Protein AF-A0A9E3K685-F1 (afdb_monomer_lite)

Radius of gyration: 16.59 Å; chains: 1; bounding box: 32×27×42 Å

Foldseek 3Di:
DQCPDPVSVVVVVVVVVDDDDDCCVVPVLVVVVVVVVLVVQLVCCCPPVVDDNVVSVVVSVVVCVVRPD

Sequence (69 aa):
FWTEDPHRKIVHEQFSAGTVPFEFTKNWKFTILNNENVWAKAVNRVVVDKWTPEKAVDEMIARIKQVAG

Secondary structure (DSSP, 8-state):
-TTTSHHHHHHHHHHHT-----GGGT-TTHHHHHHTTHHHHHHHHHHTT---HHHHHHHHHHHHHHHH-

Structure (mmCIF, N/CA/C/O backbone):
data_AF-A0A9E3K685-F1
#
_entry.id   AF-A0A9E3K685-F1
#
loop_
_atom_site.group_PDB
_atom_site.id
_atom_site.type_symbol
_atom_site.label_atom_id
_atom_site.label_alt_id
_atom_site.label_comp_id
_atom_site.label_asym_id
_atom_site.label_entity_id
_atom_site.label_seq_id
_atom_site.pdbx_PDB_ins_code
_atom_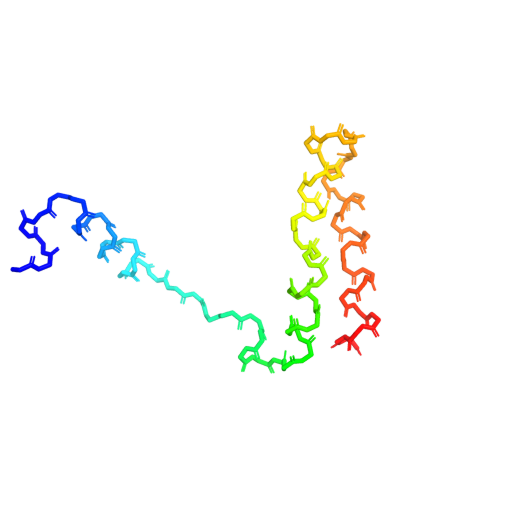site.Cartn_x
_atom_site.Cartn_y
_atom_site.Cartn_z
_atom_site.occupancy
_atom_site.B_iso_or_equiv
_atom_site.auth_seq_id
_atom_site.auth_comp_id
_atom_site.auth_asym_id
_atom_site.auth_atom_id
_atom_site.pdbx_PDB_model_num
ATOM 1 N N . PHE A 1 1 ? 18.139 -8.891 -23.371 1.00 70.12 1 PHE A N 1
ATOM 2 C CA . PHE A 1 1 ? 16.834 -9.437 -22.915 1.00 70.12 1 PHE A CA 1
ATOM 3 C C . PHE A 1 1 ? 15.980 -8.459 -22.088 1.00 70.12 1 PHE A C 1
ATOM 5 O O . PHE A 1 1 ? 14.951 -8.038 -22.596 1.00 70.12 1 PHE A O 1
ATOM 12 N N . TRP A 1 2 ? 16.321 -8.094 -20.835 1.00 78.06 2 TRP A N 1
ATOM 13 C CA . TRP A 1 2 ? 15.449 -7.234 -19.989 1.00 78.06 2 TRP A CA 1
ATOM 14 C C . TRP A 1 2 ? 15.452 -5.744 -20.363 1.00 78.06 2 TRP A C 1
ATOM 16 O O . TRP A 1 2 ? 14.494 -5.042 -20.064 1.00 78.06 2 TRP A O 1
ATOM 26 N N . THR A 1 3 ? 16.506 -5.269 -21.025 1.00 84.56 3 THR A N 1
ATOM 27 C CA . THR A 1 3 ? 16.720 -3.846 -21.345 1.00 84.56 3 THR A CA 1
ATOM 28 C C . THR A 1 3 ? 16.494 -3.493 -22.819 1.00 84.56 3 THR A C 1
ATOM 30 O O . THR A 1 3 ? 16.563 -2.322 -23.177 1.00 84.56 3 THR A O 1
ATOM 33 N N . GLU A 1 4 ? 16.236 -4.488 -23.672 1.00 92.75 4 GLU A N 1
ATOM 34 C CA . GLU A 1 4 ? 16.006 -4.311 -25.117 1.00 92.75 4 GLU A CA 1
ATOM 35 C C . GLU A 1 4 ? 14.556 -3.923 -25.438 1.00 92.75 4 GLU A C 1
ATOM 37 O O . GLU A 1 4 ? 14.313 -3.190 -26.391 1.00 92.75 4 GLU A O 1
ATOM 42 N N . ASP A 1 5 ? 13.596 -4.388 -24.635 1.00 95.62 5 ASP A N 1
ATOM 43 C CA . ASP A 1 5 ? 12.197 -3.968 -24.725 1.00 95.62 5 ASP A CA 1
ATOM 44 C C . ASP A 1 5 ? 11.985 -2.684 -23.899 1.00 95.62 5 ASP A C 1
ATOM 46 O O . ASP A 1 5 ? 12.359 -2.655 -22.720 1.00 95.62 5 ASP A O 1
ATOM 50 N N . PRO A 1 6 ? 11.383 -1.623 -24.469 1.00 94.50 6 PRO A N 1
ATOM 51 C CA . PRO A 1 6 ? 11.247 -0.337 -23.789 1.00 94.50 6 PRO A CA 1
ATOM 52 C C . PRO A 1 6 ? 10.355 -0.398 -22.540 1.00 94.50 6 PRO A C 1
ATOM 54 O O . PRO A 1 6 ? 10.617 0.320 -21.577 1.00 94.50 6 PRO A O 1
ATOM 57 N N . HIS A 1 7 ? 9.342 -1.269 -22.498 1.00 94.56 7 HIS A N 1
ATOM 58 C CA . HIS A 1 7 ? 8.481 -1.424 -21.323 1.00 94.56 7 HIS A CA 1
ATOM 59 C C . HIS A 1 7 ? 9.204 -2.167 -20.197 1.00 94.56 7 HIS A C 1
ATOM 61 O O . HIS A 1 7 ? 9.156 -1.752 -19.038 1.00 94.56 7 HIS A O 1
ATOM 67 N N . ARG A 1 8 ? 9.923 -3.244 -20.530 1.00 95.00 8 ARG A N 1
ATOM 68 C CA . ARG A 1 8 ? 10.729 -4.001 -19.561 1.00 95.00 8 ARG A CA 1
ATOM 69 C C . ARG A 1 8 ? 11.884 -3.175 -19.021 1.00 95.00 8 ARG A C 1
ATOM 71 O O . ARG A 1 8 ? 12.186 -3.282 -17.835 1.00 95.00 8 ARG A O 1
ATOM 78 N N . LYS A 1 9 ? 12.475 -2.319 -19.857 1.00 95.12 9 LYS A N 1
ATOM 79 C CA . LYS A 1 9 ? 13.512 -1.377 -19.443 1.00 95.12 9 LYS A CA 1
ATOM 80 C C . LYS A 1 9 ? 13.011 -0.441 -18.339 1.00 95.12 9 LYS A C 1
ATOM 82 O O . LYS A 1 9 ? 13.688 -0.328 -17.327 1.00 95.12 9 LYS A O 1
ATOM 87 N N . ILE A 1 10 ? 11.812 0.136 -18.474 1.00 94.44 10 ILE A N 1
ATOM 88 C CA . ILE A 1 10 ? 11.218 1.008 -17.441 1.00 94.44 10 ILE A CA 1
ATOM 89 C C . ILE A 1 10 ? 11.003 0.248 -16.123 1.00 94.44 10 ILE A C 1
ATOM 91 O O . ILE A 1 10 ? 11.363 0.744 -15.058 1.00 94.44 10 ILE A O 1
ATOM 95 N N . VAL A 1 11 ? 10.452 -0.971 -16.176 1.00 92.88 11 VAL A N 1
ATOM 96 C CA . VAL A 1 11 ? 10.238 -1.793 -14.967 1.00 92.88 11 VAL A CA 1
ATOM 97 C C . VAL A 1 11 ? 11.568 -2.156 -14.304 1.00 92.88 11 VAL A C 1
ATOM 99 O O . VAL A 1 11 ? 11.694 -2.078 -13.083 1.00 92.88 11 VAL A O 1
ATOM 102 N N . HIS A 1 12 ? 12.569 -2.526 -15.105 1.00 93.19 12 HIS A N 1
ATOM 103 C CA . HIS A 1 12 ? 13.917 -2.806 -14.625 1.00 93.19 12 HIS A CA 1
ATOM 104 C C . HIS A 1 12 ? 14.523 -1.574 -13.945 1.00 93.19 12 HIS A C 1
ATOM 106 O O . HIS A 1 12 ? 15.019 -1.682 -12.830 1.00 93.19 12 HIS A O 1
ATOM 112 N N . GLU A 1 13 ? 14.447 -0.403 -14.578 1.00 93.94 13 GLU A N 1
ATOM 113 C CA . GLU A 1 13 ? 14.933 0.860 -14.014 1.00 93.94 13 GLU A CA 1
ATOM 114 C C . GLU A 1 13 ? 14.235 1.201 -12.691 1.00 93.94 13 GLU A C 1
ATOM 116 O O . GLU A 1 13 ? 14.915 1.528 -11.720 1.00 93.94 13 GLU A O 1
ATOM 121 N N . GLN A 1 14 ? 12.910 1.048 -12.606 1.00 93.56 14 GLN A N 1
ATOM 122 C CA . GLN A 1 14 ? 12.162 1.277 -11.367 1.00 93.56 14 GLN A CA 1
ATOM 123 C C . GLN A 1 14 ? 12.591 0.318 -10.250 1.00 93.56 14 GLN A C 1
ATOM 125 O O . GLN A 1 14 ? 12.780 0.743 -9.113 1.00 93.56 14 GLN A O 1
ATOM 130 N N . PHE A 1 15 ? 12.759 -0.969 -10.559 1.00 92.38 15 PHE A N 1
ATOM 131 C CA . PHE A 1 15 ? 13.206 -1.954 -9.577 1.00 92.38 15 PHE A CA 1
ATOM 132 C C . PHE A 1 15 ? 14.648 -1.681 -9.120 1.00 92.38 15 PHE A C 1
ATOM 134 O O . PHE A 1 15 ? 14.943 -1.708 -7.926 1.00 92.38 15 PHE A O 1
ATOM 141 N N . SER A 1 16 ? 15.544 -1.364 -10.058 1.00 93.88 16 SER A N 1
ATOM 142 C CA . SER A 1 16 ? 16.942 -1.023 -9.775 1.00 93.88 16 SER A CA 1
ATOM 143 C C . SER A 1 16 ? 17.109 0.298 -9.017 1.00 93.88 16 SER A C 1
ATOM 145 O O . SER A 1 16 ? 18.101 0.449 -8.309 1.00 93.88 16 SER A O 1
ATOM 147 N N . ALA A 1 17 ? 16.156 1.231 -9.116 1.00 95.81 17 ALA A N 1
ATOM 148 C CA . ALA A 1 17 ? 16.147 2.471 -8.334 1.00 95.81 17 ALA A CA 1
ATOM 149 C C . ALA A 1 17 ? 15.914 2.239 -6.827 1.00 95.81 17 ALA A C 1
ATOM 151 O O . ALA A 1 17 ? 16.134 3.144 -6.022 1.00 95.81 17 ALA A O 1
ATOM 152 N N . GLY A 1 18 ? 15.513 1.025 -6.443 1.00 94.75 18 GLY A N 1
ATOM 153 C CA . GLY A 1 18 ? 15.356 0.605 -5.061 1.00 94.75 18 GLY A CA 1
ATOM 154 C C . GLY A 1 18 ? 13.915 0.238 -4.731 1.00 94.75 18 GLY A C 1
ATOM 155 O O . GLY A 1 18 ? 12.960 0.913 -5.109 1.00 94.75 18 GLY A O 1
ATOM 156 N N . THR A 1 19 ? 13.766 -0.842 -3.971 1.00 93.25 19 THR A N 1
ATOM 157 C CA . THR A 1 19 ? 12.471 -1.334 -3.496 1.00 93.25 19 THR A CA 1
ATOM 158 C C . THR A 1 19 ? 12.504 -1.538 -1.995 1.00 93.25 19 THR A C 1
ATOM 160 O O . THR A 1 19 ? 13.540 -1.900 -1.436 1.00 93.25 19 THR A O 1
ATOM 163 N N . VAL A 1 20 ? 11.350 -1.399 -1.353 1.00 93.06 20 VAL A N 1
ATOM 164 C CA . VAL A 1 20 ? 11.157 -1.818 0.035 1.00 93.06 20 VAL A CA 1
ATOM 165 C C . VAL A 1 20 ? 10.287 -3.073 0.073 1.00 93.06 20 VAL A C 1
ATOM 167 O O . VAL A 1 20 ? 9.362 -3.193 -0.735 1.00 93.06 20 VAL A O 1
ATOM 170 N N . PRO A 1 21 ? 10.564 -4.028 0.977 1.00 91.88 21 PRO A N 1
ATOM 171 C CA . PRO A 1 21 ? 9.684 -5.169 1.154 1.00 91.88 21 PRO A CA 1
ATOM 172 C C . PRO A 1 21 ? 8.355 -4.719 1.773 1.00 91.88 21 PRO A C 1
ATOM 174 O O . PRO A 1 21 ? 8.297 -3.732 2.511 1.00 91.88 21 PRO A O 1
ATOM 177 N N . PHE A 1 22 ? 7.289 -5.466 1.495 1.00 91.62 22 PHE A N 1
ATOM 178 C CA . PHE A 1 22 ? 5.981 -5.223 2.099 1.00 91.62 22 PHE A CA 1
ATOM 179 C C . PHE A 1 22 ? 6.020 -5.361 3.624 1.00 91.62 22 PHE A C 1
ATOM 181 O O . PHE A 1 22 ? 6.744 -6.190 4.168 1.00 91.62 22 PHE A O 1
ATOM 188 N N . GLU A 1 23 ? 5.164 -4.625 4.333 1.00 92.19 23 GLU A N 1
ATOM 189 C CA . GLU A 1 23 ? 5.168 -4.641 5.804 1.00 92.19 23 GLU A CA 1
ATOM 190 C C . GLU A 1 23 ? 4.855 -6.018 6.411 1.00 92.19 23 GLU A C 1
ATOM 192 O O . GLU A 1 23 ? 5.350 -6.347 7.491 1.00 92.19 23 GLU A O 1
ATOM 197 N N 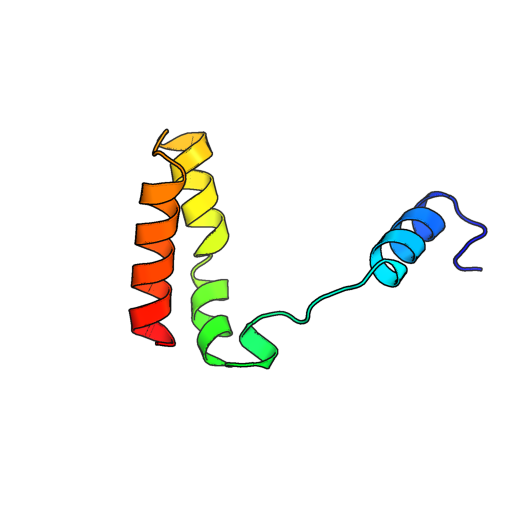. PHE A 1 24 ? 4.127 -6.886 5.697 1.00 93.25 24 PHE A N 1
ATOM 198 C CA . PHE A 1 24 ? 3.871 -8.251 6.167 1.00 93.25 24 PHE A CA 1
ATOM 199 C C . PHE A 1 24 ? 5.123 -9.134 6.238 1.00 93.25 24 PHE A C 1
ATOM 201 O O . PHE A 1 24 ? 5.096 -10.146 6.935 1.00 93.25 24 PHE A O 1
ATOM 208 N N . THR A 1 25 ? 6.227 -8.762 5.575 1.00 95.06 25 THR A N 1
ATOM 209 C CA . THR A 1 25 ? 7.508 -9.469 5.731 1.00 95.06 25 THR A CA 1
ATOM 210 C C . THR A 1 25 ? 8.187 -9.131 7.057 1.00 95.06 25 THR A C 1
ATOM 212 O O . THR A 1 25 ? 9.059 -9.873 7.497 1.00 95.06 25 THR A O 1
ATOM 215 N N . LYS A 1 26 ? 7.817 -8.005 7.684 1.00 92.94 26 LYS A N 1
ATOM 216 C CA . LYS A 1 26 ? 8.329 -7.564 8.989 1.00 92.94 26 LYS A CA 1
ATOM 217 C C . LYS A 1 26 ? 7.385 -7.974 10.118 1.00 92.94 26 LYS A C 1
ATOM 219 O O . LYS A 1 26 ? 7.835 -8.328 11.202 1.00 92.94 26 LYS A O 1
ATOM 224 N N . ASN A 1 27 ? 6.076 -7.946 9.863 1.00 95.56 27 ASN A N 1
ATOM 225 C CA . ASN A 1 27 ? 5.049 -8.365 10.811 1.00 95.56 27 ASN A CA 1
ATOM 226 C C . ASN A 1 27 ? 3.877 -9.030 10.078 1.00 95.56 27 ASN A C 1
ATOM 228 O O . ASN A 1 27 ? 3.064 -8.353 9.450 1.00 95.56 27 ASN A O 1
ATOM 232 N N . TRP A 1 28 ? 3.742 -10.353 10.217 1.00 95.75 28 TRP A N 1
ATOM 233 C CA . TRP A 1 28 ? 2.718 -11.144 9.522 1.00 95.75 28 TRP A CA 1
ATOM 234 C C . TRP A 1 28 ? 1.286 -10.647 9.762 1.00 95.75 28 TRP A C 1
ATOM 236 O O . TRP A 1 28 ? 0.429 -10.846 8.903 1.00 95.75 28 TRP A O 1
ATOM 246 N N . LYS A 1 29 ? 1.008 -9.954 10.876 1.00 96.94 29 LYS A N 1
ATOM 247 C CA . LYS A 1 29 ? -0.321 -9.395 11.166 1.00 96.94 29 LYS A CA 1
ATOM 248 C C . LYS A 1 29 ? -0.764 -8.353 10.129 1.00 96.94 29 LYS A C 1
ATOM 250 O O . LYS A 1 29 ? -1.960 -8.135 9.959 1.00 96.94 29 LYS A O 1
ATOM 255 N N . PHE A 1 30 ? 0.165 -7.771 9.364 1.00 97.06 30 PHE A N 1
ATOM 256 C CA . PHE A 1 30 ? -0.160 -6.909 8.222 1.00 97.06 30 PHE A CA 1
ATOM 257 C C . PHE A 1 30 ? -0.858 -7.645 7.067 1.00 97.06 30 PHE A C 1
ATOM 259 O O . PHE A 1 30 ? -1.478 -6.990 6.234 1.00 97.06 30 PHE A O 1
ATOM 266 N N . THR A 1 31 ? -0.856 -8.983 7.033 1.00 97.19 31 THR A N 1
ATOM 267 C CA . THR A 1 31 ? -1.709 -9.751 6.103 1.00 97.19 31 THR A CA 1
ATOM 268 C C . THR A 1 31 ? -3.201 -9.521 6.367 1.00 97.19 31 THR A C 1
ATOM 270 O O . THR A 1 31 ? -3.971 -9.367 5.422 1.00 97.19 31 THR A O 1
ATOM 273 N N . ILE A 1 32 ? -3.604 -9.401 7.638 1.00 97.56 32 ILE A N 1
ATOM 274 C CA . ILE A 1 32 ? -4.983 -9.084 8.041 1.00 97.56 32 ILE A CA 1
ATOM 275 C C . ILE A 1 32 ? -5.356 -7.683 7.541 1.00 97.56 32 ILE A C 1
ATOM 277 O O . ILE A 1 32 ? -6.388 -7.502 6.902 1.00 97.56 32 ILE A O 1
A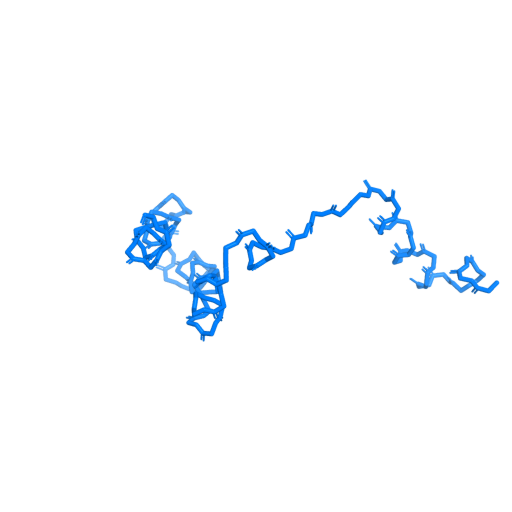TOM 281 N N . LEU A 1 33 ? -4.471 -6.707 7.757 1.00 97.44 33 LEU A N 1
ATOM 282 C CA . LEU A 1 33 ? -4.657 -5.319 7.317 1.00 97.44 33 LEU A CA 1
ATOM 283 C C . LEU A 1 33 ? -4.750 -5.200 5.785 1.00 97.44 33 LEU A C 1
ATOM 285 O O . LEU A 1 33 ? -5.542 -4.409 5.268 1.00 97.44 33 LEU A O 1
ATOM 289 N N . ASN A 1 34 ? -3.983 -6.011 5.050 1.00 95.31 34 ASN A N 1
ATOM 290 C CA . ASN A 1 34 ? -4.059 -6.072 3.592 1.00 95.31 34 ASN A CA 1
ATOM 291 C C . ASN A 1 34 ? -5.385 -6.673 3.109 1.00 95.31 34 ASN A C 1
ATOM 293 O O . ASN A 1 34 ? -6.020 -6.095 2.232 1.00 95.31 34 ASN A O 1
ATOM 297 N N . ASN A 1 35 ? -5.863 -7.756 3.733 1.00 97.06 35 ASN A N 1
ATOM 298 C CA . ASN A 1 35 ? -7.191 -8.317 3.449 1.00 97.06 35 ASN A CA 1
ATOM 299 C C . ASN A 1 35 ? -8.321 -7.318 3.754 1.00 97.06 35 ASN A C 1
ATOM 301 O O . ASN A 1 35 ? -9.330 -7.273 3.054 1.00 97.06 35 ASN A O 1
ATOM 305 N N . GLU A 1 36 ? -8.141 -6.477 4.773 1.00 97.00 36 GLU A N 1
ATOM 306 C CA . GLU A 1 36 ? -9.060 -5.386 5.102 1.00 97.00 36 GLU A CA 1
ATOM 307 C C . GLU A 1 36 ? -8.960 -4.184 4.154 1.00 97.00 36 GLU A C 1
ATOM 309 O O . GLU A 1 36 ? -9.787 -3.273 4.261 1.00 97.00 36 GLU A O 1
ATOM 314 N N . ASN A 1 37 ? -7.985 -4.164 3.239 1.00 97.00 37 ASN A N 1
ATOM 315 C CA . ASN A 1 37 ? -7.724 -3.075 2.302 1.00 97.00 37 ASN A CA 1
ATOM 316 C C . ASN A 1 37 ? -7.538 -1.709 2.991 1.00 97.00 37 ASN A C 1
ATOM 318 O O . ASN A 1 37 ? -8.036 -0.694 2.500 1.00 97.00 37 ASN A O 1
ATOM 322 N N . VAL A 1 38 ? -6.840 -1.654 4.135 1.00 97.44 38 VAL A N 1
ATOM 323 C CA . VAL A 1 38 ? -6.750 -0.417 4.943 1.00 97.44 38 VAL A CA 1
ATOM 324 C C . VAL A 1 38 ? -6.155 0.774 4.178 1.00 97.44 38 VAL A C 1
ATOM 326 O O . VAL A 1 38 ? -6.659 1.887 4.309 1.00 97.44 38 VAL A O 1
ATOM 329 N N . TRP A 1 39 ? -5.167 0.546 3.304 1.00 97.31 39 TRP A N 1
ATOM 330 C CA . TRP A 1 39 ? -4.598 1.600 2.451 1.00 97.31 39 TRP A CA 1
ATOM 331 C C . TRP A 1 39 ? -5.594 2.101 1.406 1.00 97.31 39 TRP A C 1
ATOM 333 O O . TRP A 1 39 ? -5.771 3.306 1.247 1.00 97.31 39 TRP A O 1
ATOM 343 N N . ALA A 1 40 ? -6.285 1.191 0.712 1.00 97.88 40 ALA A N 1
ATOM 344 C CA . ALA A 1 40 ? -7.274 1.577 -0.291 1.00 97.88 40 ALA A CA 1
ATOM 345 C C . ALA A 1 40 ? -8.468 2.304 0.348 1.00 97.88 40 ALA A C 1
ATOM 347 O O . ALA A 1 40 ? -8.974 3.264 -0.228 1.00 97.88 40 ALA A O 1
ATOM 348 N N . LYS A 1 41 ? -8.875 1.907 1.562 1.00 98.38 41 LYS A N 1
ATOM 349 C CA . LYS A 1 41 ? -9.880 2.628 2.355 1.00 98.38 41 LYS A CA 1
ATOM 350 C C . LYS A 1 41 ? -9.432 4.055 2.659 1.00 98.38 41 LYS A C 1
ATOM 352 O O . LYS A 1 41 ? -10.195 4.975 2.390 1.00 98.38 41 LYS A O 1
ATOM 357 N N . ALA A 1 42 ? -8.199 4.255 3.128 1.00 98.56 42 ALA A N 1
ATOM 358 C CA . ALA A 1 42 ? -7.663 5.593 3.388 1.00 98.56 42 ALA A CA 1
ATOM 359 C C . ALA A 1 42 ? -7.649 6.468 2.121 1.00 98.56 42 ALA A C 1
ATOM 361 O O . ALA A 1 42 ? -8.095 7.612 2.148 1.00 98.56 42 ALA A O 1
ATOM 362 N N . VAL A 1 43 ? -7.223 5.912 0.981 1.00 98.50 43 VAL A N 1
ATOM 363 C CA . VAL A 1 43 ? -7.274 6.608 -0.318 1.00 98.50 43 VAL A CA 1
ATOM 364 C C . VAL A 1 43 ? -8.717 6.953 -0.699 1.00 98.50 43 VAL A C 1
ATOM 366 O O . VAL A 1 43 ? -8.987 8.064 -1.154 1.00 98.50 43 VAL A O 1
ATOM 369 N N . ASN A 1 44 ? -9.664 6.039 -0.477 1.00 98.56 44 ASN A N 1
ATOM 370 C CA . ASN A 1 44 ? -11.079 6.271 -0.748 1.00 98.56 44 ASN A CA 1
ATOM 371 C C . ASN A 1 44 ? -11.662 7.396 0.125 1.00 98.56 44 ASN A C 1
ATOM 373 O O . ASN A 1 44 ? -12.362 8.254 -0.412 1.00 98.56 44 ASN A O 1
ATOM 377 N N . ARG A 1 45 ? -11.289 7.479 1.414 1.00 98.56 45 ARG A N 1
ATOM 378 C CA . ARG A 1 45 ? -11.673 8.601 2.294 1.00 98.56 45 ARG A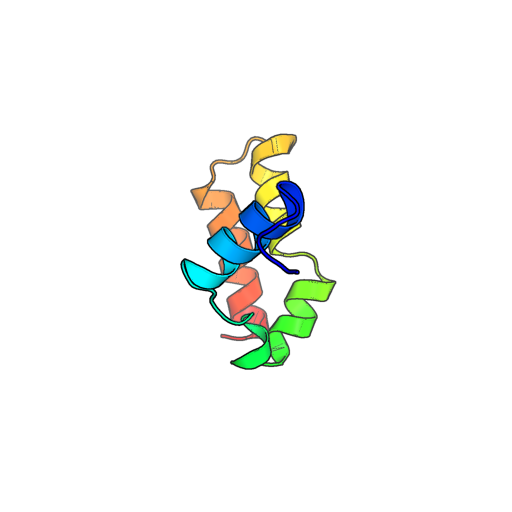 CA 1
ATOM 379 C C . ARG A 1 45 ? -11.279 9.955 1.708 1.00 98.56 45 ARG A C 1
ATOM 381 O O . ARG A 1 45 ? -12.042 10.913 1.781 1.00 98.56 45 ARG A O 1
ATOM 388 N N . VAL A 1 46 ? -10.093 10.046 1.114 1.00 98.56 46 VAL A N 1
ATOM 389 C CA . VAL A 1 46 ? -9.611 11.296 0.511 1.00 98.56 46 VAL A CA 1
ATOM 390 C C . VAL A 1 46 ? -10.315 11.567 -0.818 1.00 98.56 46 VAL A C 1
ATOM 392 O O . VAL A 1 46 ? -10.871 12.643 -1.037 1.00 98.56 46 VAL A O 1
ATOM 395 N N . VAL A 1 47 ? -10.306 10.593 -1.728 1.00 98.50 47 VAL A N 1
ATOM 396 C CA . VAL A 1 47 ? -10.747 10.798 -3.115 1.00 98.50 47 VAL A CA 1
ATOM 397 C C . VAL A 1 47 ? -12.267 10.899 -3.227 1.00 98.50 47 VAL A C 1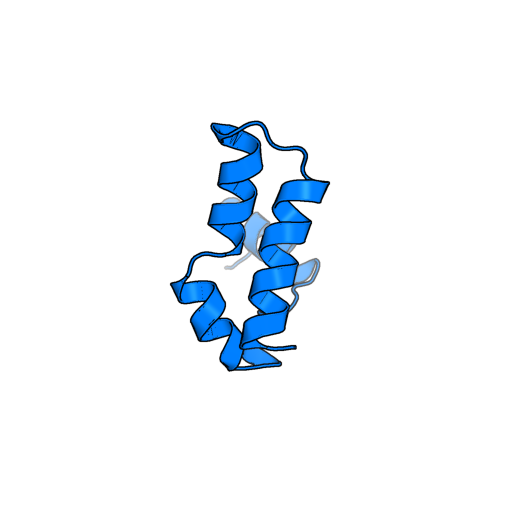
ATOM 399 O O . VAL A 1 47 ? -12.761 11.728 -3.995 1.00 98.50 47 VAL A O 1
ATOM 402 N N . VAL A 1 48 ? -13.005 10.086 -2.472 1.00 98.56 48 VAL A N 1
ATOM 403 C CA . VAL A 1 48 ? -14.470 9.999 -2.532 1.00 98.56 48 VAL A CA 1
ATOM 404 C C . VAL A 1 48 ? -15.099 10.817 -1.414 1.00 98.56 48 VAL A C 1
ATOM 406 O O . VAL A 1 48 ? -15.815 11.771 -1.711 1.00 98.56 48 VAL A O 1
ATOM 409 N N . ASP A 1 49 ? -14.763 10.519 -0.155 1.00 98.25 49 ASP A N 1
ATOM 410 C CA . ASP A 1 49 ? -15.401 11.158 1.011 1.00 98.25 49 ASP A CA 1
ATOM 411 C C . ASP A 1 49 ? -14.883 12.584 1.283 1.00 98.25 49 ASP A C 1
ATOM 413 O O . ASP A 1 49 ? -15.387 13.271 2.174 1.00 98.25 49 ASP A O 1
ATOM 417 N N . LYS A 1 50 ? -13.876 13.038 0.525 1.00 98.31 50 LYS A N 1
ATOM 418 C CA . LYS A 1 50 ? -13.252 14.369 0.628 1.00 98.31 50 LYS A CA 1
ATOM 419 C C . LYS A 1 50 ? -12.712 14.688 2.025 1.00 98.31 50 LYS A C 1
ATOM 421 O O . LYS A 1 50 ? -12.677 15.848 2.433 1.00 98.31 50 LYS A O 1
ATOM 426 N N . TRP A 1 51 ? -12.280 13.670 2.769 1.00 98.62 51 TRP A N 1
ATOM 427 C CA . TRP A 1 51 ? -11.543 13.883 4.012 1.00 98.62 51 TRP A CA 1
ATOM 428 C C . TRP A 1 51 ? -10.175 14.493 3.723 1.00 98.62 51 TRP A C 1
ATOM 430 O O . TRP A 1 51 ? -9.599 14.287 2.652 1.00 98.62 51 TRP A O 1
ATOM 440 N N . THR A 1 52 ? -9.628 15.207 4.707 1.00 98.62 52 THR A N 1
ATOM 441 C CA . THR A 1 52 ? -8.221 15.600 4.636 1.00 98.62 52 THR A CA 1
ATOM 442 C C . THR A 1 52 ? -7.338 14.345 4.689 1.00 98.62 52 THR A C 1
ATOM 444 O O . THR A 1 52 ? -7.716 13.361 5.346 1.00 98.62 52 THR A O 1
ATOM 447 N N . PRO A 1 53 ? -6.173 14.346 4.017 1.00 98.50 53 PRO A N 1
ATOM 448 C CA . PRO A 1 53 ? -5.240 13.225 4.071 1.00 98.50 53 PRO A CA 1
ATOM 449 C C . PRO A 1 53 ? -4.864 12.830 5.501 1.00 98.50 53 PRO A C 1
ATOM 451 O O . PRO A 1 53 ? -4.822 11.642 5.808 1.00 98.50 53 PRO A O 1
ATOM 454 N N . GLU A 1 54 ? -4.673 13.804 6.392 1.00 98.50 54 GLU A N 1
ATOM 455 C CA . GLU A 1 54 ? -4.290 13.582 7.7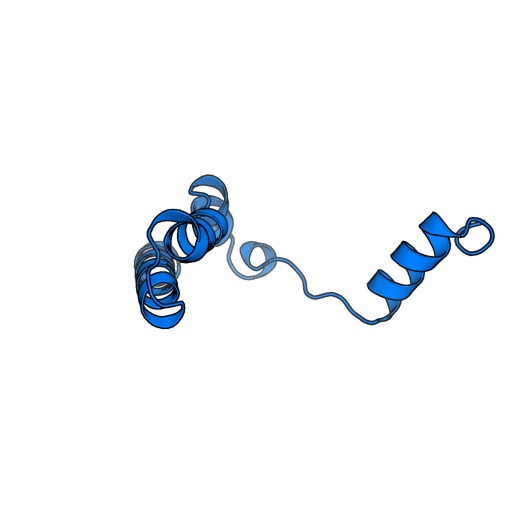90 1.00 98.50 54 GLU A CA 1
ATOM 456 C C . GLU A 1 54 ? -5.350 12.755 8.518 1.00 98.50 54 GLU A C 1
ATOM 458 O O . GLU A 1 54 ? -5.040 11.710 9.079 1.00 98.50 54 GLU A O 1
ATOM 463 N N . LYS A 1 55 ? -6.625 13.148 8.418 1.00 98.56 55 LYS A N 1
ATOM 464 C CA . LYS A 1 55 ? -7.731 12.433 9.064 1.00 98.56 55 LYS A CA 1
ATOM 465 C C . LYS A 1 55 ? -7.880 11.001 8.534 1.00 98.56 55 LYS A C 1
ATOM 467 O O . LYS A 1 55 ? -8.157 10.081 9.302 1.00 98.56 55 LYS A O 1
ATOM 472 N N . ALA A 1 56 ? -7.728 10.803 7.223 1.00 98.69 56 ALA A N 1
ATOM 473 C CA . ALA A 1 56 ? -7.802 9.476 6.611 1.00 98.69 56 ALA A CA 1
ATOM 474 C C . ALA A 1 56 ? -6.642 8.570 7.061 1.00 98.69 56 ALA A C 1
ATOM 476 O O . ALA A 1 56 ? -6.839 7.384 7.334 1.00 98.69 56 ALA A O 1
ATOM 477 N N . VAL A 1 57 ? -5.438 9.137 7.170 1.00 98.38 57 VAL A N 1
ATOM 478 C CA . VAL A 1 57 ? -4.250 8.433 7.659 1.00 98.38 57 VAL A CA 1
ATOM 479 C C . VAL A 1 57 ? -4.359 8.140 9.156 1.00 98.38 57 VAL A C 1
ATOM 481 O O . VAL A 1 57 ? -3.998 7.038 9.562 1.00 98.38 57 VAL A O 1
ATOM 484 N N . ASP A 1 58 ? -4.922 9.038 9.964 1.00 98.69 58 ASP A N 1
ATOM 485 C CA . ASP A 1 58 ? -5.171 8.799 11.390 1.00 98.69 58 ASP A CA 1
ATOM 486 C C . ASP A 1 58 ? -6.118 7.609 11.610 1.00 98.69 58 ASP A C 1
ATOM 488 O O . ASP A 1 58 ? -5.827 6.736 12.433 1.00 98.69 58 ASP A O 1
ATOM 492 N N . GLU A 1 59 ? -7.208 7.511 10.834 1.00 98.56 59 GLU A N 1
ATOM 493 C CA . GLU A 1 59 ? -8.118 6.350 10.853 1.00 98.56 59 GLU A CA 1
ATOM 494 C C . GLU A 1 59 ? -7.365 5.053 10.502 1.00 98.56 59 GLU A C 1
ATOM 496 O O . GLU A 1 59 ? -7.471 4.044 11.209 1.00 98.56 59 GLU A O 1
ATOM 501 N N . MET A 1 60 ? -6.553 5.083 9.441 1.00 98.38 60 MET A N 1
ATOM 502 C CA . MET A 1 60 ? -5.749 3.936 9.012 1.00 98.38 60 MET A CA 1
ATOM 503 C C . MET A 1 60 ? -4.735 3.512 10.085 1.00 98.38 60 MET A C 1
ATOM 505 O O . MET A 1 60 ? -4.652 2.330 10.419 1.00 98.38 60 MET A O 1
ATOM 509 N N . ILE A 1 61 ? -3.983 4.457 10.656 1.00 98.00 61 ILE A N 1
ATOM 510 C CA . ILE A 1 61 ? -2.981 4.192 11.697 1.00 98.00 61 ILE A CA 1
ATOM 511 C C . ILE A 1 61 ? -3.647 3.654 12.962 1.00 98.00 61 ILE A C 1
ATOM 513 O O . ILE A 1 61 ? -3.118 2.722 13.572 1.00 98.00 61 ILE A O 1
ATOM 517 N N . ALA A 1 62 ? -4.809 4.185 13.351 1.00 98.50 62 ALA A N 1
ATOM 518 C CA . ALA A 1 62 ? -5.568 3.663 14.482 1.00 98.50 62 ALA A CA 1
ATOM 519 C C . ALA A 1 62 ? -5.915 2.180 14.277 1.00 98.50 62 ALA A C 1
ATOM 521 O O . ALA A 1 62 ? -5.718 1.374 15.190 1.00 98.50 62 ALA A O 1
ATOM 522 N N . ARG A 1 63 ? -6.341 1.788 13.066 1.00 98.00 63 ARG A N 1
ATOM 523 C CA . ARG A 1 63 ? -6.603 0.378 12.748 1.00 98.00 63 ARG A CA 1
ATOM 524 C C . ARG A 1 63 ? -5.332 -0.471 12.751 1.00 98.00 63 ARG A C 1
ATOM 526 O O . ARG A 1 63 ? -5.340 -1.568 13.307 1.00 98.00 63 ARG A O 1
ATOM 533 N N . ILE A 1 64 ? -4.235 0.036 12.187 1.00 97.75 64 ILE A N 1
ATOM 534 C CA . ILE A 1 64 ? -2.941 -0.660 12.199 1.00 97.75 64 ILE A CA 1
ATOM 535 C C . ILE A 1 64 ? -2.496 -0.937 13.638 1.00 97.75 64 ILE A C 1
ATOM 537 O O . ILE A 1 64 ? -2.118 -2.065 13.941 1.00 97.75 64 ILE A O 1
ATOM 541 N N . LYS A 1 65 ? -2.608 0.042 14.545 1.00 97.62 65 LYS A N 1
ATOM 542 C CA . LYS A 1 65 ? -2.245 -0.122 15.962 1.00 97.62 65 LYS A CA 1
ATOM 543 C C . LYS A 1 65 ? -3.088 -1.180 16.673 1.00 97.62 65 LYS A C 1
ATOM 545 O O . LYS A 1 65 ? -2.548 -1.948 17.452 1.00 97.62 65 LYS A O 1
ATOM 550 N N . GLN A 1 66 ? -4.383 -1.274 16.375 1.00 98.06 66 GLN A N 1
ATOM 551 C CA . GLN A 1 66 ? -5.245 -2.309 16.964 1.00 98.06 66 GLN A CA 1
ATOM 552 C C . GLN A 1 66 ? -4.826 -3.735 16.580 1.00 98.06 66 GLN A C 1
ATOM 554 O O . GLN A 1 66 ? -5.047 -4.666 17.349 1.00 98.06 66 GLN A O 1
ATOM 559 N N . VAL A 1 67 ? -4.277 -3.921 15.378 1.00 97.06 67 VAL A N 1
ATOM 560 C CA . VAL A 1 67 ? -3.931 -5.250 14.856 1.00 97.06 67 VAL A CA 1
ATOM 561 C C . VAL A 1 67 ? -2.462 -5.587 15.113 1.00 97.06 67 VAL A C 1
ATOM 563 O O . VAL A 1 67 ? -2.139 -6.712 15.492 1.00 97.06 67 VAL A O 1
ATOM 566 N N . ALA A 1 68 ? -1.568 -4.627 14.895 1.00 94.62 68 ALA A N 1
ATOM 567 C CA . ALA A 1 68 ? -0.131 -4.842 14.783 1.00 94.62 68 ALA A CA 1
ATOM 568 C C . ALA A 1 68 ? 0.729 -3.939 15.687 1.00 94.62 68 ALA A C 1
ATOM 570 O O . ALA A 1 68 ? 1.952 -4.090 15.645 1.00 94.62 68 ALA A O 1
ATOM 571 N N . GLY A 1 69 ? 0.113 -3.023 16.446 1.00 82.88 69 GLY A N 1
ATOM 572 C CA . GLY A 1 69 ? 0.785 -2.138 17.406 1.00 82.88 69 GLY A CA 1
ATOM 573 C C . GLY A 1 69 ? 0.893 -2.707 18.811 1.00 82.88 69 GLY A C 1
ATOM 574 O O . GLY A 1 69 ? 0.348 -3.807 19.064 1.00 82.88 69 GLY A O 1
#

pLDDT: mean 95.33, std 4.8, range [70.12, 98.69]